Protein AF-A0A0H5PAM8-F1 (afdb_monomer_lite)

pLDDT: mean 76.55, std 16.39, range [33.81, 91.31]

Secondary structure (DSSP, 8-state):
-------SS--HHHHHHHHTSHHHHHHHTSSSHHHHHHHHHHTTS-HHHHHHHH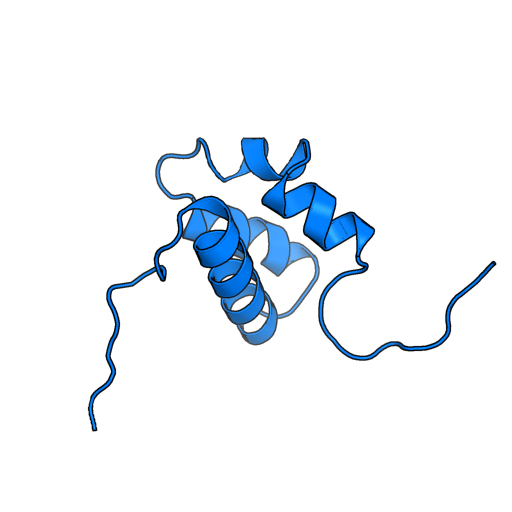HHHHHHHHSS-TT------

Organism: Nocardia farcinica (NCBI:txid37329)

Radius of gyration: 12.96 Å; chains: 1; bounding box: 31×21×42 Å

Foldseek 3Di:
DDDPDPDADDDPVVLCCCQPNPVVVQQVPDPHNLVSQLVVVVVPDPSVSSNVRSQVSCCSRVVDGPPPDPPDD

Structure (mmCIF, N/CA/C/O backbone):
data_AF-A0A0H5PAM8-F1
#
_entry.id   AF-A0A0H5PAM8-F1
#
loop_
_atom_site.group_PDB
_atom_site.id
_atom_site.type_symbol
_atom_site.label_atom_id
_atom_site.label_alt_id
_atom_site.label_comp_id
_atom_site.label_asym_id
_atom_site.label_entity_id
_atom_site.label_seq_id
_atom_site.pdbx_PDB_ins_code
_atom_site.Cartn_x
_atom_site.Cartn_y
_atom_site.Cartn_z
_atom_site.occupancy
_atom_site.B_iso_or_equiv
_atom_site.auth_seq_id
_atom_site.auth_comp_id
_atom_site.auth_asym_id
_atom_site.auth_atom_id
_atom_site.pdbx_PDB_model_num
ATOM 1 N N . MET A 1 1 ? 20.791 -11.014 15.591 1.00 33.81 1 MET A N 1
ATOM 2 C CA . MET A 1 1 ? 20.790 -12.036 14.524 1.00 33.81 1 MET A CA 1
ATOM 3 C C . MET A 1 1 ? 20.529 -11.283 13.235 1.00 33.81 1 MET A C 1
ATOM 5 O O . MET A 1 1 ? 19.553 -10.552 13.196 1.00 33.81 1 MET A O 1
ATOM 9 N N . ALA A 1 2 ? 21.482 -11.305 12.305 1.00 40.16 2 ALA A N 1
ATOM 10 C CA . ALA A 1 2 ? 21.468 -10.504 11.084 1.00 40.16 2 ALA A CA 1
ATOM 11 C C . ALA A 1 2 ? 21.492 -11.456 9.885 1.00 40.16 2 ALA A C 1
ATOM 13 O O . ALA A 1 2 ? 22.434 -12.235 9.743 1.00 40.16 2 ALA A O 1
ATOM 14 N N . ASP A 1 3 ? 20.446 -11.407 9.070 1.00 41.84 3 ASP A N 1
ATOM 15 C CA . ASP A 1 3 ? 20.270 -12.218 7.869 1.00 41.84 3 ASP A CA 1
ATOM 16 C C . ASP A 1 3 ? 20.954 -11.545 6.656 1.00 41.84 3 ASP A C 1
ATOM 18 O O . ASP A 1 3 ? 20.648 -10.388 6.354 1.00 41.84 3 ASP A O 1
ATOM 22 N N . PRO A 1 4 ? 21.882 -12.225 5.948 1.00 49.44 4 PRO A N 1
ATOM 23 C CA . PRO A 1 4 ? 22.676 -11.639 4.866 1.00 49.44 4 PRO A CA 1
ATOM 24 C C . PRO A 1 4 ? 22.170 -12.004 3.453 1.00 49.44 4 PRO A C 1
ATOM 26 O O . PRO A 1 4 ? 22.958 -12.445 2.621 1.00 49.44 4 PRO A O 1
ATOM 29 N N . ASP A 1 5 ? 20.885 -11.803 3.140 1.00 45.59 5 ASP A N 1
ATOM 30 C CA . ASP A 1 5 ? 20.391 -11.872 1.748 1.00 45.59 5 ASP A CA 1
ATOM 31 C C . ASP A 1 5 ? 19.686 -10.566 1.354 1.00 45.59 5 ASP A C 1
ATOM 33 O O . ASP A 1 5 ? 18.471 -10.393 1.436 1.00 45.59 5 ASP A O 1
ATOM 37 N N . GLY A 1 6 ? 20.501 -9.594 0.948 1.00 46.91 6 GLY A N 1
ATOM 38 C CA . GLY A 1 6 ? 20.078 -8.314 0.385 1.00 46.91 6 GLY A CA 1
ATOM 39 C C . GLY A 1 6 ? 19.590 -8.440 -1.059 1.00 46.91 6 GLY A C 1
ATOM 40 O O . GLY A 1 6 ? 20.117 -7.760 -1.941 1.00 46.91 6 GLY A O 1
ATOM 41 N N . LYS A 1 7 ? 18.591 -9.292 -1.322 1.00 44.25 7 LYS A N 1
ATOM 42 C CA . LYS A 1 7 ? 18.005 -9.470 -2.658 1.00 44.25 7 LYS A CA 1
ATOM 43 C C . LYS A 1 7 ? 16.557 -8.983 -2.695 1.00 44.25 7 LYS A C 1
ATOM 45 O O . LYS A 1 7 ? 15.606 -9.741 -2.587 1.00 44.25 7 LYS A O 1
ATOM 50 N N . THR A 1 8 ? 16.428 -7.669 -2.862 1.00 46.84 8 THR A N 1
ATOM 51 C CA . THR A 1 8 ? 15.266 -6.964 -3.426 1.00 46.84 8 THR A CA 1
ATOM 52 C C . THR A 1 8 ? 13.881 -7.388 -2.916 1.00 46.84 8 THR A C 1
ATOM 54 O O . THR A 1 8 ? 13.208 -8.239 -3.497 1.00 46.84 8 THR A O 1
ATOM 57 N N . GLY A 1 9 ? 13.374 -6.632 -1.940 1.00 49.81 9 GLY A N 1
ATOM 58 C CA . GLY A 1 9 ? 11.937 -6.364 -1.857 1.00 49.81 9 GLY A CA 1
ATOM 59 C C . GLY A 1 9 ? 11.345 -6.452 -0.461 1.00 49.81 9 GLY A C 1
ATOM 60 O O . GLY A 1 9 ? 10.480 -7.289 -0.249 1.00 49.81 9 GLY A O 1
ATOM 61 N N . ALA A 1 10 ? 11.766 -5.549 0.435 1.00 56.22 10 ALA A N 1
ATOM 62 C CA . ALA A 1 10 ? 11.267 -5.397 1.804 1.00 56.22 10 ALA A CA 1
ATOM 63 C C . ALA A 1 10 ? 11.449 -6.641 2.696 1.00 56.22 10 ALA A C 1
ATOM 65 O O . ALA A 1 10 ? 11.069 -7.755 2.351 1.00 56.22 10 ALA A O 1
ATOM 66 N N . SER A 1 11 ? 11.992 -6.453 3.900 1.00 66.75 11 SER A N 1
ATOM 67 C CA . SER A 1 11 ? 11.993 -7.494 4.932 1.00 66.75 11 SER A CA 1
ATOM 68 C C . SER A 1 11 ? 10.575 -8.049 5.094 1.00 66.75 11 SER A C 1
ATOM 70 O O . SER A 1 11 ? 9.597 -7.319 4.911 1.00 66.75 11 SER A O 1
ATOM 72 N N . ARG A 1 12 ? 10.419 -9.333 5.421 1.00 71.69 12 ARG A N 1
ATOM 73 C CA . ARG A 1 12 ? 9.097 -9.937 5.669 1.00 71.69 12 ARG A CA 1
ATOM 74 C C . ARG A 1 12 ? 8.240 -9.069 6.607 1.00 71.69 12 ARG A C 1
ATOM 76 O O . ARG A 1 12 ? 7.076 -8.828 6.319 1.00 71.69 12 ARG A O 1
ATOM 83 N N . GLU A 1 13 ? 8.868 -8.481 7.619 1.00 75.75 13 GLU A N 1
ATOM 84 C CA . GLU A 1 13 ? 8.266 -7.514 8.542 1.00 75.75 13 GLU A CA 1
ATOM 85 C C . GLU A 1 13 ? 7.716 -6.255 7.852 1.00 75.75 13 GLU A C 1
ATOM 87 O O . GLU A 1 13 ? 6.619 -5.807 8.166 1.00 75.75 13 GLU A O 1
ATOM 92 N N . LEU A 1 14 ? 8.432 -5.698 6.871 1.00 78.50 14 LEU A N 1
ATOM 93 C CA . LEU A 1 14 ? 7.956 -4.571 6.064 1.00 78.50 14 LEU A CA 1
ATOM 94 C C . LEU A 1 14 ? 6.782 -4.985 5.173 1.00 78.50 14 LEU A C 1
ATOM 96 O O . LEU A 1 14 ? 5.826 -4.222 5.046 1.00 78.50 14 LEU A O 1
ATOM 100 N N . ASN A 1 15 ? 6.832 -6.178 4.572 1.00 80.62 15 ASN A N 1
ATOM 101 C CA . ASN A 1 15 ? 5.703 -6.687 3.796 1.00 80.62 15 ASN A CA 1
ATOM 102 C C . ASN A 1 15 ? 4.459 -6.790 4.692 1.00 80.62 15 ASN A C 1
ATOM 104 O O . ASN A 1 15 ? 3.429 -6.208 4.361 1.00 80.62 15 ASN A O 1
ATOM 108 N N . GLU A 1 16 ? 4.584 -7.429 5.859 1.00 83.38 16 GLU A N 1
ATOM 109 C CA . GLU A 1 16 ? 3.504 -7.557 6.842 1.00 83.38 16 GLU A CA 1
ATOM 110 C C . GLU A 1 16 ? 3.019 -6.184 7.340 1.00 83.38 16 GLU A C 1
ATOM 112 O O . GLU A 1 16 ? 1.811 -5.955 7.416 1.00 83.38 16 GLU A O 1
ATOM 117 N N . TYR A 1 17 ? 3.921 -5.228 7.585 1.00 85.25 17 TYR A N 1
ATOM 118 C CA . TYR A 1 17 ? 3.576 -3.857 7.974 1.00 85.25 17 TYR A CA 1
ATOM 119 C C . TYR A 1 17 ? 2.705 -3.153 6.925 1.00 85.25 17 TYR A C 1
ATOM 121 O O . TYR A 1 17 ? 1.696 -2.535 7.273 1.00 85.25 17 TYR A O 1
ATOM 129 N N . TRP A 1 18 ? 3.057 -3.262 5.640 1.00 86.56 18 TRP A N 1
ATOM 130 C CA . TRP A 1 18 ? 2.339 -2.590 4.554 1.00 86.56 18 TRP A CA 1
ATOM 131 C C . TRP A 1 18 ? 1.064 -3.321 4.103 1.00 86.56 18 TRP A C 1
ATOM 133 O O . TRP A 1 18 ? 0.160 -2.655 3.591 1.00 86.56 18 TRP A O 1
ATOM 143 N N . THR A 1 19 ? 0.950 -4.645 4.290 1.00 86.38 19 THR A N 1
ATOM 144 C CA . THR A 1 19 ? -0.220 -5.435 3.843 1.00 86.38 19 THR A CA 1
ATOM 145 C C . THR A 1 19 ? -1.251 -5.722 4.928 1.00 86.38 19 THR A C 1
ATOM 147 O O . THR A 1 19 ? -2.445 -5.822 4.629 1.00 86.38 19 THR A O 1
ATOM 150 N N . THR A 1 20 ? -0.812 -5.884 6.173 1.00 83.50 20 THR A N 1
ATOM 151 C CA . THR A 1 20 ? -1.642 -6.360 7.295 1.00 83.50 20 THR A CA 1
ATOM 152 C C . THR A 1 20 ? -1.480 -5.531 8.567 1.00 83.50 20 THR A C 1
ATOM 154 O O . THR A 1 20 ? -2.399 -5.517 9.379 1.00 83.50 20 THR A O 1
ATOM 157 N N . GLY A 1 21 ? -0.361 -4.826 8.732 1.00 82.31 21 GLY A N 1
ATOM 158 C CA . GLY A 1 21 ? -0.071 -3.980 9.887 1.00 82.31 21 GLY A CA 1
ATOM 159 C C . GLY A 1 21 ? -0.543 -2.534 9.736 1.00 82.31 21 GLY A C 1
ATOM 160 O O . GLY A 1 21 ? -1.294 -2.179 8.827 1.00 82.31 21 GLY A O 1
ATOM 161 N N . GLU A 1 22 ? -0.064 -1.671 10.630 1.00 84.50 22 GLU A N 1
ATOM 162 C CA . GLU A 1 22 ? -0.433 -0.248 10.680 1.00 84.50 22 GLU A CA 1
ATOM 163 C C . GLU A 1 22 ? -0.059 0.518 9.405 1.00 84.50 22 GLU A C 1
ATOM 165 O O . GLU A 1 22 ? -0.740 1.470 9.019 1.00 84.50 22 GLU A O 1
ATOM 170 N N . GLY A 1 23 ? 0.994 0.078 8.709 1.00 84.69 23 GLY A N 1
ATOM 171 C CA . GLY A 1 23 ? 1.397 0.634 7.422 1.00 84.69 23 GLY A CA 1
ATOM 172 C C . GLY A 1 23 ? 0.282 0.562 6.391 1.00 84.69 23 GLY A C 1
ATOM 173 O O . GLY A 1 23 ? 0.094 1.518 5.644 1.00 84.69 23 GLY A O 1
ATOM 174 N N . LYS A 1 24 ? -0.520 -0.509 6.402 1.00 87.81 24 LYS A N 1
ATOM 175 C CA . LYS A 1 24 ? -1.701 -0.658 5.544 1.00 87.81 24 LYS A CA 1
ATOM 176 C C . LYS A 1 24 ? -2.656 0.524 5.682 1.00 87.81 24 LYS A C 1
ATOM 178 O O . LYS A 1 24 ? -3.068 1.088 4.675 1.00 87.81 24 LYS A O 1
ATOM 183 N N . ALA A 1 25 ? -2.989 0.923 6.908 1.00 87.88 25 ALA A N 1
ATOM 184 C CA . ALA A 1 25 ? -3.952 1.994 7.158 1.00 87.88 25 ALA A CA 1
ATOM 185 C C . ALA A 1 25 ? -3.460 3.363 6.657 1.00 87.88 25 ALA A C 1
ATOM 187 O O . ALA A 1 25 ? -4.273 4.216 6.333 1.00 87.88 25 ALA A O 1
ATOM 188 N N . LYS A 1 26 ? -2.144 3.570 6.513 1.00 85.81 26 LYS A N 1
ATOM 189 C CA . LYS A 1 26 ? -1.581 4.843 6.027 1.00 85.81 26 LYS A CA 1
ATOM 190 C C . LYS A 1 26 ? -1.837 5.118 4.545 1.00 85.81 26 LYS A C 1
ATOM 192 O O . LYS A 1 26 ? -1.775 6.268 4.124 1.00 85.81 26 LYS A O 1
ATOM 197 N N . TRP A 1 27 ? -2.071 4.079 3.747 1.00 89.62 27 TRP A N 1
ATOM 198 C CA . TRP A 1 27 ? -2.309 4.222 2.309 1.00 89.62 27 TRP A CA 1
ATOM 199 C C . TRP A 1 27 ? -3.621 3.584 1.864 1.00 89.62 27 TRP A C 1
ATOM 201 O O . TRP A 1 27 ? -4.291 4.139 1.003 1.00 89.62 27 TRP A O 1
ATOM 211 N N . ALA A 1 28 ? -4.037 2.456 2.445 1.00 88.25 28 ALA A N 1
ATOM 212 C CA . ALA A 1 28 ? -5.228 1.729 2.011 1.00 88.25 28 ALA A CA 1
ATOM 213 C C . ALA A 1 28 ? -6.538 2.503 2.240 1.00 88.25 28 ALA A C 1
ATOM 215 O O . ALA A 1 28 ? -7.503 2.254 1.521 1.00 88.25 28 ALA A O 1
ATOM 216 N N . THR A 1 29 ? -6.581 3.428 3.205 1.00 87.75 29 THR A N 1
ATOM 217 C CA . THR A 1 29 ? -7.753 4.285 3.466 1.00 87.75 29 THR A CA 1
ATOM 218 C C . THR A 1 29 ? -7.695 5.630 2.744 1.00 87.75 29 THR A C 1
ATOM 220 O O . THR A 1 29 ? -8.644 6.403 2.831 1.00 87.75 29 THR A O 1
ATOM 223 N N . SER A 1 30 ? -6.593 5.939 2.059 1.00 87.56 30 SER A N 1
ATOM 224 C CA . SER A 1 30 ? -6.451 7.189 1.314 1.00 87.56 30 SER A CA 1
ATOM 225 C C . SER A 1 30 ? -7.275 7.161 0.029 1.00 87.56 30 SER A C 1
ATOM 227 O O . SER A 1 30 ? -7.489 6.105 -0.565 1.00 87.56 30 SER A O 1
ATOM 229 N N . GLU A 1 31 ? -7.664 8.342 -0.455 1.00 87.50 31 GLU A N 1
ATOM 230 C CA . GLU A 1 31 ? -8.420 8.514 -1.707 1.00 87.50 31 GLU A CA 1
ATOM 231 C C . GLU A 1 31 ? -7.702 7.895 -2.925 1.00 87.50 31 GLU A C 1
ATOM 233 O O . GLU A 1 31 ? -8.328 7.354 -3.840 1.00 87.50 31 GLU A O 1
ATOM 238 N N . HIS A 1 32 ? -6.363 7.877 -2.898 1.00 86.81 32 HIS A N 1
ATOM 239 C CA . HIS A 1 32 ? -5.520 7.258 -3.920 1.00 86.81 32 HIS A CA 1
ATOM 240 C C . HIS A 1 32 ? -4.491 6.287 -3.315 1.00 86.81 32 HIS A C 1
ATOM 242 O O . HIS A 1 32 ? -3.306 6.622 -3.223 1.00 86.81 32 HIS A O 1
ATOM 248 N N . PRO A 1 33 ? -4.884 5.045 -2.970 1.00 87.50 33 PRO A N 1
ATOM 249 C CA . PRO A 1 33 ? -4.040 4.154 -2.176 1.00 87.50 33 PRO A CA 1
ATOM 250 C C . PRO A 1 33 ? -2.705 3.822 -2.842 1.00 87.50 33 PRO A C 1
ATOM 252 O O . PRO A 1 33 ? -1.655 3.826 -2.206 1.00 87.50 33 PRO A O 1
ATOM 255 N N . PHE A 1 34 ? -2.738 3.552 -4.148 1.00 86.56 34 PHE A N 1
ATOM 256 C CA . PHE A 1 34 ? -1.541 3.214 -4.910 1.00 86.56 34 PHE A CA 1
ATOM 257 C C . PHE A 1 34 ? -0.541 4.373 -4.965 1.00 86.56 34 PHE A C 1
ATOM 259 O O . PHE A 1 34 ? 0.650 4.155 -4.769 1.00 86.56 34 PHE A O 1
ATOM 266 N N . ILE A 1 35 ? -1.029 5.596 -5.201 1.00 89.12 35 ILE A N 1
ATOM 267 C CA . ILE A 1 35 ? -0.191 6.798 -5.291 1.00 89.12 35 ILE A CA 1
ATOM 268 C C . ILE A 1 35 ? 0.408 7.098 -3.917 1.00 89.12 35 ILE A C 1
ATOM 270 O O . ILE A 1 35 ? 1.614 7.290 -3.813 1.00 89.12 35 ILE A O 1
ATOM 274 N N . THR A 1 36 ? -0.400 7.050 -2.851 1.00 91.31 36 THR A N 1
ATOM 275 C CA . THR A 1 36 ? 0.085 7.240 -1.478 1.00 91.31 36 THR A CA 1
ATOM 276 C C . THR A 1 36 ? 1.177 6.234 -1.127 1.00 91.31 36 THR A C 1
ATOM 278 O O . THR A 1 36 ? 2.235 6.623 -0.635 1.00 91.31 36 THR A O 1
ATOM 281 N N . LEU A 1 37 ? 0.967 4.949 -1.425 1.00 89.12 37 LEU A N 1
ATOM 282 C CA . LEU A 1 37 ? 1.964 3.916 -1.160 1.00 89.12 37 LEU A CA 1
ATOM 283 C C . LEU A 1 37 ? 3.239 4.115 -1.987 1.00 89.12 37 LEU A C 1
ATOM 285 O O . LEU A 1 37 ? 4.340 3.982 -1.460 1.00 89.12 37 LEU A O 1
ATOM 289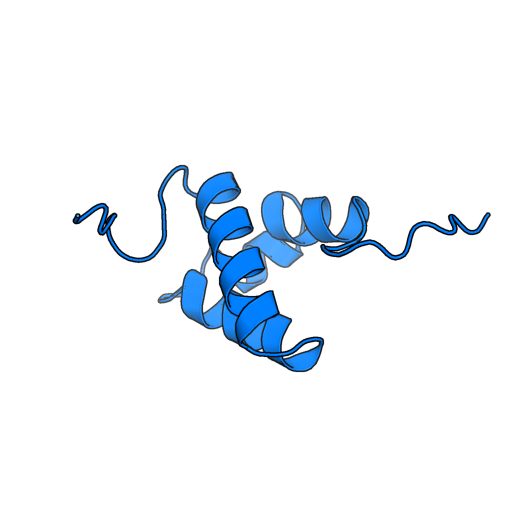 N N . GLN A 1 38 ? 3.103 4.464 -3.266 1.00 90.12 38 GLN A N 1
ATOM 290 C CA . GLN A 1 38 ? 4.240 4.754 -4.134 1.00 90.12 38 GLN A CA 1
ATOM 291 C C . GLN A 1 38 ? 5.060 5.935 -3.600 1.00 90.12 38 GLN A C 1
ATOM 293 O O . GLN A 1 38 ? 6.277 5.813 -3.516 1.00 90.12 38 GLN A O 1
ATOM 298 N N . THR A 1 39 ? 4.422 7.033 -3.184 1.00 89.88 39 THR A N 1
ATOM 299 C CA . THR A 1 39 ? 5.096 8.199 -2.585 1.00 89.88 39 THR A CA 1
ATOM 300 C C . THR A 1 39 ?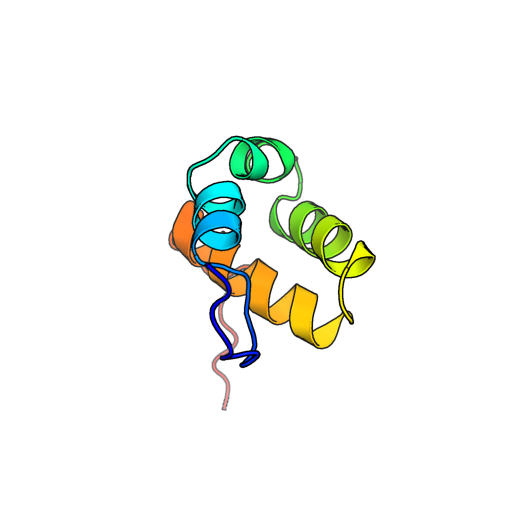 5.820 7.846 -1.290 1.00 89.88 39 THR A C 1
ATOM 302 O O . THR A 1 39 ? 6.945 8.289 -1.070 1.00 89.88 39 THR A O 1
ATOM 305 N N . LEU A 1 40 ? 5.215 7.011 -0.443 1.00 88.12 40 LEU A N 1
ATOM 306 C CA . LEU A 1 40 ? 5.858 6.548 0.788 1.00 88.12 40 LEU A CA 1
ATOM 307 C C . LEU A 1 40 ? 7.103 5.708 0.484 1.00 88.12 40 LEU A C 1
ATOM 309 O O . LEU A 1 40 ? 8.151 5.928 1.086 1.00 88.12 40 LEU A O 1
ATOM 313 N N . LEU A 1 41 ? 7.012 4.792 -0.482 1.00 86.12 41 LEU A N 1
ATOM 314 C CA . LEU A 1 41 ? 8.141 3.962 -0.906 1.00 86.12 4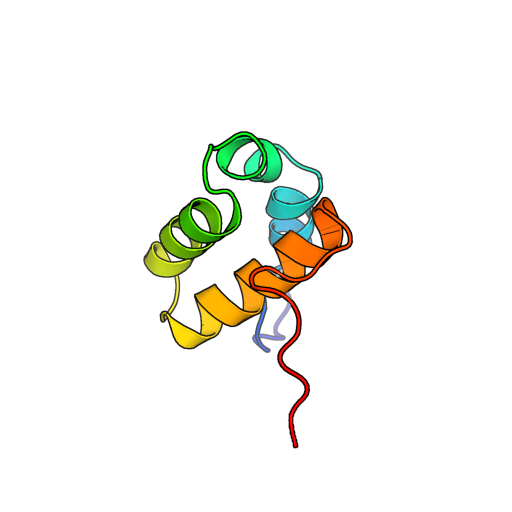1 LEU A CA 1
ATOM 315 C C . LEU A 1 41 ? 9.229 4.784 -1.612 1.00 86.12 41 LEU A C 1
ATOM 317 O O . LEU A 1 41 ? 10.410 4.525 -1.398 1.00 86.12 41 LEU A O 1
ATOM 321 N N . LEU A 1 42 ? 8.852 5.807 -2.383 1.00 88.44 42 LEU A N 1
ATOM 322 C CA . LEU A 1 42 ? 9.763 6.722 -3.082 1.00 88.44 42 LEU A CA 1
ATOM 323 C C . LEU A 1 42 ? 10.754 7.439 -2.156 1.00 88.44 42 LEU A C 1
ATOM 325 O O . LEU A 1 42 ? 11.840 7.801 -2.597 1.00 88.44 42 LEU A O 1
ATOM 329 N N . GLN A 1 43 ? 10.411 7.624 -0.879 1.00 84.69 43 GLN A N 1
ATOM 330 C CA . GLN A 1 43 ? 11.328 8.207 0.108 1.00 84.69 43 GLN A CA 1
ATOM 331 C C . GLN A 1 43 ? 12.495 7.276 0.466 1.00 84.69 43 GLN A C 1
ATOM 333 O O . GLN A 1 43 ? 13.515 7.734 0.974 1.00 84.69 43 GLN A O 1
ATOM 338 N N . HIS A 1 44 ? 12.352 5.975 0.213 1.00 80.44 44 HIS A N 1
ATOM 339 C CA . HIS A 1 44 ? 13.330 4.957 0.592 1.00 80.44 44 HIS A CA 1
ATOM 340 C C . HIS A 1 44 ? 14.003 4.286 -0.612 1.00 80.44 44 HIS A C 1
ATOM 342 O O . HIS A 1 44 ? 15.067 3.690 -0.460 1.00 80.44 44 HIS A O 1
ATOM 348 N N . MET A 1 45 ? 13.395 4.342 -1.799 1.00 83.44 45 MET A N 1
ATOM 349 C CA . MET A 1 45 ? 13.895 3.673 -3.002 1.00 83.44 45 MET A CA 1
ATOM 350 C C . MET A 1 45 ? 13.523 4.431 -4.279 1.00 83.44 45 MET A C 1
ATOM 352 O O . MET A 1 45 ? 12.660 5.303 -4.285 1.00 83.44 45 MET A O 1
ATOM 356 N N . SER A 1 46 ? 14.140 4.060 -5.400 1.00 85.50 46 SER A N 1
ATOM 357 C CA . SER A 1 46 ? 13.833 4.664 -6.698 1.00 85.50 46 SER A CA 1
ATOM 358 C C . SER A 1 46 ? 12.411 4.351 -7.175 1.00 85.50 46 SER A C 1
ATOM 360 O O . SER A 1 46 ? 11.864 3.282 -6.905 1.00 85.50 46 SER A O 1
ATOM 362 N N . LEU A 1 47 ? 11.851 5.248 -7.993 1.00 82.31 47 LEU A N 1
ATOM 363 C CA . LEU A 1 47 ? 10.497 5.149 -8.559 1.00 82.31 47 LEU A CA 1
ATOM 364 C C . LEU A 1 47 ? 10.176 3.789 -9.184 1.00 82.31 47 LEU A C 1
ATOM 366 O O . LEU A 1 47 ? 9.069 3.279 -9.026 1.00 82.31 47 LEU A O 1
ATOM 370 N N . ARG A 1 48 ? 11.145 3.190 -9.880 1.00 80.88 48 ARG A N 1
ATOM 371 C CA . ARG A 1 48 ? 10.983 1.884 -10.525 1.00 80.88 48 ARG A CA 1
ATOM 372 C C . ARG A 1 48 ? 10.704 0.771 -9.511 1.00 80.88 48 ARG A C 1
ATOM 374 O O . ARG A 1 48 ? 9.765 0.002 -9.700 1.00 80.88 48 ARG A O 1
ATOM 381 N N . GLU A 1 49 ? 11.474 0.733 -8.428 1.00 82.94 49 GLU A N 1
ATOM 382 C CA . GLU A 1 49 ? 11.315 -0.246 -7.349 1.00 82.94 49 GLU A CA 1
ATOM 383 C C . GLU A 1 49 ? 10.037 0.036 -6.550 1.00 82.94 49 GLU A C 1
ATOM 385 O O . GLU A 1 49 ? 9.230 -0.869 -6.327 1.00 82.94 49 GLU A O 1
ATOM 390 N N . ALA A 1 50 ? 9.793 1.310 -6.217 1.00 87.56 50 ALA A N 1
ATOM 391 C CA . ALA A 1 50 ? 8.606 1.753 -5.490 1.00 87.56 50 ALA A CA 1
ATOM 392 C C . ALA A 1 50 ? 7.312 1.395 -6.232 1.00 87.56 50 ALA A C 1
ATOM 394 O O . ALA A 1 50 ? 6.376 0.882 -5.627 1.00 87.56 50 ALA A O 1
ATOM 395 N N . SER A 1 51 ? 7.260 1.614 -7.548 1.00 85.12 51 SER A N 1
ATOM 396 C CA . SER A 1 51 ? 6.088 1.297 -8.370 1.00 85.12 51 SER A CA 1
ATOM 397 C C . SER A 1 51 ? 5.823 -0.213 -8.436 1.00 85.12 51 SER A C 1
ATOM 399 O O . SER A 1 51 ? 4.681 -0.651 -8.274 1.00 85.12 51 SER A O 1
ATOM 401 N N . GLY A 1 52 ? 6.875 -1.028 -8.585 1.00 85.44 52 GLY A N 1
ATOM 402 C CA . GLY A 1 52 ? 6.761 -2.489 -8.576 1.00 85.44 52 GLY A CA 1
ATOM 403 C C . GLY A 1 52 ? 6.282 -3.049 -7.231 1.00 85.44 52 GLY A C 1
ATOM 404 O O . GLY A 1 52 ? 5.374 -3.885 -7.195 1.00 85.44 52 GLY A O 1
ATOM 405 N N . LEU A 1 53 ? 6.848 -2.561 -6.123 1.00 87.31 53 LEU A N 1
ATOM 406 C CA . LEU A 1 53 ? 6.448 -2.948 -4.765 1.00 87.31 53 LEU A CA 1
ATOM 407 C C . LEU A 1 53 ? 5.042 -2.457 -4.418 1.00 87.31 53 LEU A C 1
ATOM 409 O O . LEU A 1 53 ? 4.223 -3.249 -3.952 1.00 87.31 53 LEU A O 1
ATOM 413 N N . ALA A 1 54 ? 4.722 -1.198 -4.721 1.00 87.69 54 ALA A N 1
ATOM 414 C CA . ALA A 1 54 ? 3.388 -0.647 -4.510 1.00 87.69 54 ALA A CA 1
ATOM 415 C C . ALA A 1 54 ? 2.326 -1.474 -5.242 1.00 87.69 54 ALA A C 1
ATOM 417 O O . ALA A 1 54 ? 1.276 -1.769 -4.676 1.00 87.69 54 ALA A O 1
ATOM 418 N N . ALA A 1 55 ? 2.603 -1.908 -6.474 1.00 87.81 55 ALA A N 1
ATOM 419 C CA . ALA A 1 55 ? 1.664 -2.715 -7.244 1.00 87.81 55 ALA A CA 1
ATOM 420 C C . ALA A 1 55 ? 1.454 -4.110 -6.633 1.00 87.81 55 ALA A C 1
ATOM 422 O O . ALA A 1 55 ? 0.319 -4.592 -6.580 1.00 87.81 55 ALA A O 1
ATOM 423 N N . ARG A 1 56 ? 2.523 -4.735 -6.118 1.00 87.44 56 ARG A N 1
ATOM 424 C CA . ARG A 1 56 ? 2.441 -6.006 -5.379 1.00 87.44 56 ARG A CA 1
ATOM 425 C C . ARG A 1 56 ? 1.597 -5.865 -4.114 1.00 87.44 56 ARG A C 1
ATOM 427 O O . ARG A 1 56 ? 0.651 -6.629 -3.939 1.00 87.44 56 ARG A O 1
ATOM 434 N N . TYR A 1 57 ? 1.884 -4.874 -3.275 1.00 87.25 57 TYR A N 1
ATOM 435 C CA . TYR A 1 57 ? 1.131 -4.619 -2.045 1.00 87.25 57 TYR A CA 1
ATOM 436 C C . TYR A 1 57 ? -0.331 -4.272 -2.309 1.00 87.25 57 TYR A C 1
ATOM 438 O O . TYR A 1 57 ? -1.223 -4.825 -1.667 1.00 87.25 57 TYR A O 1
ATOM 446 N N . TYR A 1 58 ? -0.593 -3.425 -3.306 1.00 88.19 58 TYR A N 1
ATOM 447 C CA . TYR A 1 58 ? -1.945 -3.084 -3.735 1.00 88.19 58 TYR A CA 1
ATOM 448 C C . TYR A 1 58 ? -2.727 -4.333 -4.152 1.00 88.19 58 TYR A C 1
ATOM 450 O O . TYR A 1 58 ? -3.867 -4.517 -3.725 1.00 88.19 58 TYR A O 1
ATOM 458 N N . ARG A 1 59 ? -2.104 -5.244 -4.908 1.00 88.06 59 ARG A N 1
ATOM 459 C CA . ARG A 1 59 ? -2.725 -6.520 -5.272 1.00 88.06 59 ARG A CA 1
ATOM 460 C C . ARG A 1 59 ? -2.978 -7.420 -4.065 1.00 88.06 59 ARG A C 1
ATOM 462 O O . ARG A 1 59 ? -4.020 -8.060 -4.030 1.00 88.06 59 ARG A O 1
ATOM 469 N N . ILE A 1 60 ? -2.061 -7.494 -3.103 1.00 88.00 60 ILE A N 1
ATOM 470 C CA . ILE A 1 60 ? -2.244 -8.326 -1.901 1.00 88.00 60 ILE A CA 1
ATOM 471 C C . ILE A 1 60 ? -3.419 -7.806 -1.061 1.00 88.00 60 ILE A C 1
ATOM 473 O O . ILE A 1 60 ? -4.249 -8.592 -0.618 1.00 88.00 60 ILE A O 1
ATOM 477 N N . VAL A 1 61 ? -3.521 -6.486 -0.881 1.00 88.38 61 VAL A N 1
ATOM 478 C CA . VAL A 1 61 ? -4.554 -5.865 -0.037 1.00 88.38 61 VAL A CA 1
ATOM 479 C C . VAL A 1 61 ? -5.923 -5.809 -0.713 1.00 88.38 61 VAL A C 1
ATOM 481 O O . VAL A 1 61 ? -6.929 -6.093 -0.068 1.00 88.38 61 VAL A O 1
ATOM 484 N N . PHE A 1 62 ? -5.976 -5.423 -1.989 1.00 87.38 62 PHE A N 1
ATOM 485 C CA . PHE A 1 62 ? -7.229 -5.190 -2.716 1.00 87.38 62 PHE A CA 1
ATOM 486 C C . PHE A 1 62 ? -7.602 -6.321 -3.682 1.00 87.38 62 PHE A C 1
ATOM 488 O O . PHE A 1 62 ? -8.656 -6.261 -4.311 1.00 8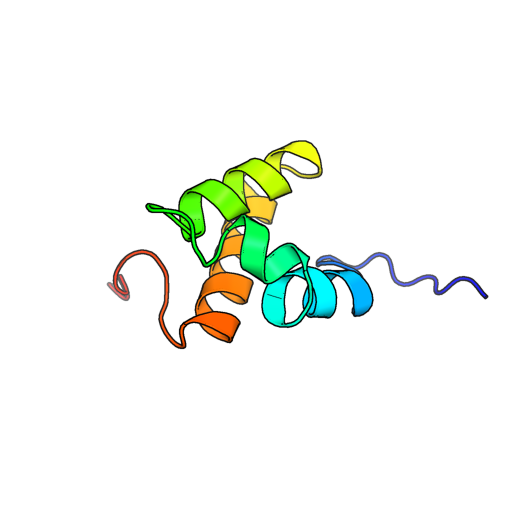7.38 62 PHE A O 1
ATOM 495 N N . GLY A 1 63 ? -6.733 -7.313 -3.884 1.00 86.31 63 GLY A N 1
ATOM 496 C CA . GLY A 1 63 ? -6.953 -8.416 -4.827 1.00 86.31 63 GLY A CA 1
ATOM 497 C C . GLY A 1 63 ? -6.886 -8.029 -6.312 1.00 86.31 63 GLY A C 1
ATOM 498 O O . GLY A 1 63 ? -7.042 -8.892 -7.174 1.00 86.31 63 GLY A O 1
ATOM 499 N N . ARG A 1 64 ? -6.640 -6.756 -6.648 1.00 83.81 64 ARG A N 1
ATOM 500 C CA . ARG A 1 64 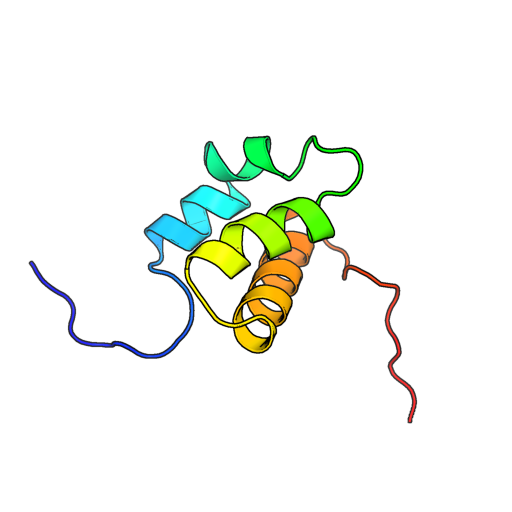? -6.644 -6.230 -8.028 1.00 83.81 64 ARG A CA 1
ATOM 501 C C . ARG A 1 64 ? -5.360 -5.466 -8.336 1.00 83.81 64 ARG A C 1
ATOM 503 O O . ARG A 1 64 ? -4.724 -4.952 -7.427 1.00 83.81 64 ARG A O 1
ATOM 510 N N . TRP A 1 65 ? -4.979 -5.363 -9.607 1.00 81.12 65 TRP A N 1
ATOM 511 C CA . TRP A 1 65 ? -3.824 -4.550 -10.004 1.00 81.12 65 TRP A CA 1
ATOM 512 C C . TRP A 1 65 ? -4.199 -3.061 -10.101 1.00 81.12 65 TRP A C 1
ATOM 514 O O . TRP A 1 65 ? -5.265 -2.746 -10.642 1.00 81.12 65 TRP A O 1
ATOM 524 N N . PRO A 1 66 ? -3.342 -2.141 -9.623 1.00 71.62 66 PRO A N 1
ATOM 525 C CA . PRO A 1 66 ? -3.530 -0.715 -9.844 1.00 71.62 66 PRO A CA 1
ATOM 526 C C . PRO A 1 66 ? -3.310 -0.419 -11.333 1.00 71.62 66 PRO A C 1
ATOM 528 O O . PRO A 1 66 ? -2.256 -0.724 -11.881 1.00 71.62 66 PRO A O 1
ATOM 531 N N . GLY A 1 67 ? -4.327 0.128 -12.002 1.00 64.00 67 GLY A N 1
ATOM 532 C CA . GLY A 1 67 ? -4.233 0.504 -13.416 1.00 64.00 67 GLY A CA 1
ATOM 533 C C . GLY A 1 67 ? -4.643 -0.574 -14.422 1.00 64.00 67 GLY A C 1
ATOM 534 O O . GLY A 1 67 ? -3.995 -0.677 -15.454 1.00 64.00 67 GLY A O 1
ATOM 535 N N . GLY A 1 68 ? -5.699 -1.353 -14.133 1.00 56.38 68 GLY A N 1
ATOM 536 C CA . GLY A 1 68 ? -6.521 -2.055 -15.137 1.00 56.38 68 GLY A CA 1
ATOM 537 C C . GLY A 1 68 ? -5.727 -2.736 -16.255 1.00 56.38 68 GLY A C 1
ATOM 538 O O . GLY A 1 68 ? -5.475 -2.137 -17.294 1.00 56.38 68 GLY A O 1
ATOM 539 N N . GLY A 1 69 ? -5.336 -3.992 -16.018 1.00 52.44 69 GLY A N 1
ATOM 540 C CA . GLY A 1 69 ? -4.393 -4.775 -16.817 1.00 52.44 69 GLY A CA 1
ATOM 541 C C . GLY A 1 69 ? -4.280 -4.410 -18.297 1.00 52.44 69 GLY A C 1
ATOM 542 O O . GLY A 1 69 ? -5.120 -4.789 -19.108 1.00 52.44 69 GLY A O 1
ATOM 543 N N . LYS A 1 70 ? -3.153 -3.808 -18.682 1.00 45.09 70 LYS A N 1
ATOM 544 C CA . LYS A 1 70 ? -2.716 -3.838 -20.076 1.00 45.09 70 LYS A CA 1
ATOM 545 C C . LYS A 1 70 ? -1.810 -5.046 -20.298 1.00 45.09 70 LYS A C 1
ATOM 547 O O . LYS A 1 70 ? -0.592 -4.935 -20.334 1.00 45.09 70 LYS A O 1
ATOM 552 N N . ARG A 1 71 ? -2.429 -6.220 -20.463 1.00 60.62 71 ARG A N 1
ATOM 553 C CA . ARG A 1 71 ? -1.858 -7.271 -21.321 1.00 60.62 71 ARG A CA 1
ATOM 554 C C . ARG A 1 71 ? -2.248 -6.926 -22.759 1.00 60.62 71 ARG A C 1
ATOM 556 O O . ARG A 1 71 ? -3.358 -7.243 -23.164 1.00 60.62 71 ARG A O 1
ATOM 563 N N . ARG A 1 72 ? -1.379 -6.236 -23.495 1.00 45.44 72 ARG A N 1
ATOM 564 C CA . ARG A 1 72 ? -1.360 -6.136 -24.973 1.00 45.44 72 ARG A CA 1
ATOM 565 C C . ARG A 1 72 ? 0.089 -5.809 -25.338 1.00 45.44 72 ARG A C 1
ATOM 567 O O . ARG A 1 72 ? 0.598 -4.843 -24.779 1.00 45.44 72 ARG A O 1
ATOM 574 N N . SER A 1 73 ? 0.804 -6.524 -26.191 1.00 45.38 73 SER A N 1
ATOM 575 C CA . SER A 1 73 ? 0.544 -7.673 -27.065 1.00 45.38 73 SER A CA 1
ATOM 576 C C . SER A 1 73 ? 1.888 -8.361 -27.290 1.00 45.38 73 SER A C 1
ATOM 578 O O . SER A 1 73 ? 2.915 -7.675 -27.089 1.00 45.38 73 SER A O 1
#

Sequence (73 aa):
MADPDGKTGASRELNEYWTTGEGKAKWATSEHPFITLQTLLLQHMSLREASGLAARYYRIVFGRWPGGGKRRS